Protein AF-A0A8J5W8V8-F1 (afdb_monomer_lite)

Sequence (98 aa):
MVLGSACMLLSQTILLSSYLTPEMNALFNGLCLNYEGKVKLTTEYKGVLSKIQFEAPQVYERFDASSITEADDARFDHFCRRSVLLSFYGMFPCVARS

Secondary structure (DSSP, 8-state):
----SSSGGG-------SS--HHHHHHHHHT---TT-----------GGGG-SS-----------SSTTTHHHHHHHHHHHHHHHHHHHSS--SS---

Radius of gyration: 28.13 Å; chains: 1; bounding box: 56×38×80 Å

pLDDT: mean 70.89, std 15.26, range [33.16, 89.25]

Foldseek 3Di:
DPPDPPVLQVDADDDDDPDDDVVNVVCCVPRGRHPVDDDDDDDDDDDCVVVPPDDDPDDDDDFDDPDPVCVVVSVVVVVVVVVVVCVVVVPDDDDDDD

InterPro domains:
  IPR010678 U3 small nucleolar RNA-associated protein 25 [PTHR12933] (10-81)
  IPR053940 UTP25, NTP hydrolase-like domain [PF22916] (6-39)

Organism: Zizania palustris (NCBI:txid103762)

Structure (mmCIF, N/CA/C/O backbone):
data_AF-A0A8J5W8V8-F1
#
_entry.id   AF-A0A8J5W8V8-F1
#
loop_
_atom_site.group_PDB
_atom_site.id
_atom_site.type_symbol
_atom_site.label_atom_id
_atom_site.label_alt_id
_atom_site.label_comp_id
_atom_site.label_asym_id
_atom_site.label_entity_id
_atom_site.label_seq_id
_atom_site.pdbx_PDB_ins_code
_atom_site.Cartn_x
_atom_site.Cartn_y
_atom_site.Cartn_z
_atom_site.occupancy
_atom_site.B_iso_or_equiv
_atom_site.auth_seq_id
_atom_site.auth_comp_id
_atom_site.auth_asym_id
_atom_site.auth_atom_id
_atom_site.pdbx_PDB_model_num
ATOM 1 N N . MET A 1 1 ? -15.335 -17.070 39.270 1.00 38.62 1 MET A N 1
ATOM 2 C CA . MET A 1 1 ? -15.356 -17.105 37.787 1.00 38.62 1 MET A CA 1
ATOM 3 C C . MET A 1 1 ? -16.601 -16.338 37.370 1.00 38.62 1 MET A C 1
ATOM 5 O O . MET A 1 1 ? -17.666 -16.740 37.785 1.00 38.62 1 MET A O 1
ATOM 9 N N . VAL A 1 2 ? -16.569 -15.171 36.733 1.00 42.03 2 VAL A N 1
ATOM 10 C CA . VAL A 1 2 ? -15.802 -14.794 35.542 1.00 42.03 2 VAL A CA 1
ATOM 11 C C . VAL A 1 2 ? -15.357 -13.332 35.690 1.00 42.03 2 VAL A C 1
ATOM 13 O O . VAL A 1 2 ? -16.133 -12.412 35.475 1.00 42.03 2 VAL A O 1
ATOM 16 N N . LEU A 1 3 ? -14.089 -13.122 36.051 1.00 48.41 3 LEU A N 1
ATOM 17 C CA . LEU A 1 3 ? -13.410 -11.817 35.983 1.00 48.41 3 LEU A CA 1
ATOM 18 C C . LEU A 1 3 ? -12.745 -11.615 34.599 1.00 48.41 3 LEU A C 1
ATOM 20 O O . LEU A 1 3 ? -11.802 -10.845 34.458 1.00 48.41 3 LEU A O 1
ATOM 24 N N . GLY A 1 4 ? -13.173 -12.384 33.589 1.00 49.47 4 GLY A N 1
ATOM 25 C CA . GLY A 1 4 ? -12.441 -12.572 32.331 1.00 49.47 4 GLY A CA 1
ATOM 26 C C . GLY A 1 4 ? -12.728 -11.536 31.243 1.00 49.47 4 GLY A C 1
ATOM 27 O O . GLY A 1 4 ? -11.897 -11.346 30.364 1.00 49.47 4 GLY A O 1
ATOM 28 N N . SER A 1 5 ? -13.869 -10.847 31.294 1.00 53.50 5 SER A N 1
ATOM 29 C CA . SER A 1 5 ? -14.320 -9.990 30.184 1.00 53.50 5 SER A CA 1
ATOM 30 C C . SER A 1 5 ? -13.873 -8.529 30.309 1.00 53.50 5 SER A C 1
ATOM 32 O O . SER A 1 5 ? -13.745 -7.842 29.303 1.00 53.50 5 SER A O 1
ATOM 34 N N . ALA A 1 6 ? -13.620 -8.045 31.530 1.00 51.44 6 ALA A N 1
ATOM 35 C CA . ALA A 1 6 ? -13.285 -6.639 31.783 1.00 51.44 6 ALA A CA 1
ATOM 36 C C . ALA A 1 6 ? -11.802 -6.306 31.527 1.00 51.44 6 ALA A C 1
ATOM 38 O O . ALA A 1 6 ? -11.470 -5.173 31.194 1.00 51.44 6 ALA A O 1
ATOM 39 N N . CYS A 1 7 ? -10.907 -7.291 31.657 1.00 55.16 7 CYS A N 1
ATOM 40 C CA . CYS A 1 7 ? -9.460 -7.078 31.555 1.00 55.16 7 CYS A CA 1
ATOM 41 C C . CYS A 1 7 ? -9.002 -6.725 30.127 1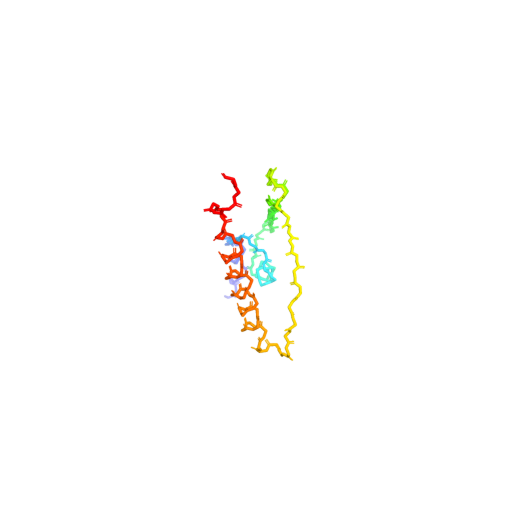.00 55.16 7 CYS A C 1
ATOM 43 O O . CYS A 1 7 ? -8.112 -5.897 29.946 1.00 55.16 7 CYS A O 1
ATOM 45 N N . MET A 1 8 ? -9.639 -7.303 29.101 1.00 56.62 8 MET A N 1
ATOM 46 C CA . MET A 1 8 ? -9.216 -7.125 27.704 1.00 56.62 8 MET A CA 1
ATOM 47 C C . MET A 1 8 ? -9.329 -5.675 27.213 1.00 56.62 8 MET A C 1
ATOM 49 O O . MET A 1 8 ? -8.512 -5.253 26.405 1.00 56.62 8 MET A O 1
ATOM 53 N N . LEU A 1 9 ? -10.287 -4.902 27.734 1.00 60.75 9 LEU A N 1
ATOM 54 C CA . LEU A 1 9 ? -10.538 -3.515 27.317 1.00 60.75 9 LEU A CA 1
ATOM 55 C C . LEU A 1 9 ? -9.554 -2.497 27.918 1.00 60.75 9 LEU A C 1
ATOM 57 O O . LEU A 1 9 ? -9.540 -1.339 27.497 1.00 60.75 9 LEU A O 1
ATOM 61 N N . LEU A 1 10 ? -8.756 -2.912 28.910 1.00 61.88 10 LEU A N 1
ATOM 62 C CA . LEU A 1 10 ? -7.796 -2.055 29.617 1.00 61.88 10 LEU A CA 1
ATOM 63 C C . LEU A 1 10 ? -6.423 -2.002 28.931 1.00 61.88 10 LEU A C 1
ATOM 65 O O . LEU A 1 10 ? -5.616 -1.134 29.253 1.00 61.88 10 LEU A O 1
ATOM 69 N N . SER A 1 11 ? -6.142 -2.916 27.998 1.00 70.94 11 SER A N 1
ATOM 70 C CA . SER A 1 11 ? -4.854 -2.990 27.302 1.00 70.94 11 SER A CA 1
ATOM 71 C C . SER A 1 11 ? -4.937 -2.320 25.933 1.00 70.94 11 SER A C 1
ATOM 73 O O . SER A 1 11 ? -5.576 -2.835 25.018 1.00 70.94 11 SER A O 1
ATOM 75 N N . GLN A 1 12 ? -4.258 -1.186 25.766 1.00 78.62 12 GLN A N 1
ATOM 76 C CA . GLN A 1 12 ? -4.175 -0.513 24.470 1.00 78.62 12 GLN A CA 1
ATOM 77 C C . GLN A 1 12 ? -3.148 -1.199 23.561 1.00 78.62 12 GLN A C 1
ATOM 79 O O . GLN A 1 12 ? -1.991 -1.374 23.936 1.00 78.62 12 GLN A O 1
ATOM 84 N N . THR A 1 13 ? -3.562 -1.560 22.343 1.00 80.06 13 THR A N 1
ATOM 85 C CA . THR A 1 13 ? -2.677 -2.135 21.313 1.00 80.06 13 THR A CA 1
ATOM 86 C C . THR A 1 13 ? -2.407 -1.103 20.220 1.00 80.06 13 THR A C 1
ATOM 88 O O . THR A 1 13 ? -3.347 -0.599 19.606 1.00 80.06 13 THR A O 1
ATOM 91 N N . ILE A 1 14 ? -1.130 -0.805 19.957 1.00 85.44 14 ILE A N 1
ATOM 92 C CA . ILE A 1 14 ? -0.696 0.135 18.913 1.00 85.44 14 ILE A CA 1
ATOM 93 C C . ILE A 1 14 ? -0.074 -0.664 17.764 1.00 85.44 14 ILE A C 1
ATOM 95 O O . ILE A 1 14 ? 0.902 -1.384 17.964 1.00 85.44 14 ILE A O 1
ATOM 99 N N . LEU A 1 15 ? -0.634 -0.533 16.558 1.00 85.81 15 LEU A N 1
ATOM 100 C CA . LEU A 1 15 ? -0.131 -1.168 15.336 1.00 85.81 15 LEU A CA 1
ATOM 101 C C . LEU A 1 15 ? 0.535 -0.111 14.448 1.00 85.81 15 LEU A C 1
ATOM 103 O O . LEU A 1 15 ? -0.118 0.848 14.038 1.00 85.81 15 LEU A O 1
ATOM 107 N N . LEU A 1 16 ? 1.820 -0.297 14.140 1.00 85.88 16 LEU A N 1
ATOM 108 C CA . LEU A 1 16 ? 2.594 0.583 13.263 1.00 85.88 16 LEU A CA 1
ATOM 109 C C . LEU A 1 16 ? 3.049 -0.198 12.031 1.00 85.88 16 LEU A C 1
ATOM 111 O O . LEU A 1 16 ? 3.652 -1.262 12.155 1.00 85.88 16 LEU A O 1
ATOM 115 N N . SER A 1 17 ? 2.762 0.332 10.845 1.00 84.50 17 SER A N 1
ATOM 116 C CA . SER A 1 17 ? 3.183 -0.257 9.575 1.00 84.50 17 SER A CA 1
ATOM 117 C C . SER A 1 17 ? 3.391 0.822 8.521 1.00 84.50 17 SER A C 1
ATOM 119 O O . SER A 1 17 ? 2.706 1.843 8.533 1.00 84.50 17 SER A O 1
ATOM 121 N N . SER A 1 18 ? 4.312 0.576 7.589 1.00 83.75 18 SER A N 1
ATOM 122 C CA . SER A 1 18 ? 4.488 1.391 6.382 1.00 83.75 18 SER A CA 1
ATOM 123 C C . SER A 1 18 ? 3.380 1.160 5.352 1.00 83.75 18 SER A C 1
ATOM 125 O O . SER A 1 18 ? 3.063 2.067 4.586 1.00 83.75 18 SER A O 1
ATOM 127 N N . TYR A 1 19 ? 2.773 -0.032 5.350 1.00 82.56 19 TYR A N 1
ATOM 128 C CA . TYR A 1 19 ? 1.714 -0.417 4.420 1.00 82.56 19 TYR A CA 1
ATOM 129 C C . TYR A 1 19 ? 0.595 -1.163 5.127 1.00 82.56 19 TYR A C 1
ATOM 131 O O . TYR A 1 19 ? 0.808 -1.929 6.068 1.00 82.56 19 TYR A O 1
ATOM 139 N N . LEU A 1 20 ? -0.621 -0.972 4.640 1.00 84.00 20 LEU A N 1
ATOM 140 C CA . LEU A 1 20 ? -1.786 -1.607 5.217 1.00 84.00 20 LEU A CA 1
ATOM 141 C C . LEU A 1 20 ? -2.072 -2.951 4.533 1.00 84.00 20 LEU A C 1
ATOM 143 O O . LEU A 1 20 ? -2.514 -2.973 3.387 1.00 84.00 20 LEU A O 1
ATOM 147 N N . THR A 1 21 ? -1.866 -4.062 5.240 1.00 88.56 21 THR A N 1
ATOM 148 C CA . THR A 1 21 ? -2.232 -5.400 4.747 1.00 88.56 21 THR A CA 1
ATOM 149 C C . THR A 1 21 ? -3.641 -5.804 5.210 1.00 88.56 21 THR A C 1
ATOM 151 O O . THR A 1 21 ? -4.130 -5.313 6.236 1.00 88.56 21 THR A O 1
ATOM 154 N N . PRO A 1 22 ? -4.337 -6.702 4.484 1.00 88.25 22 PRO A N 1
ATOM 155 C CA . PRO A 1 22 ? -5.644 -7.212 4.913 1.00 88.25 22 PRO A CA 1
ATOM 156 C C . PRO A 1 22 ? -5.576 -7.943 6.263 1.00 88.25 22 PRO A C 1
ATOM 158 O O . PRO A 1 22 ? -6.504 -7.853 7.063 1.00 88.25 22 PRO A O 1
ATOM 161 N N . GLU A 1 23 ? -4.454 -8.596 6.555 1.00 88.75 23 GLU A N 1
ATOM 162 C CA . GLU A 1 23 ? -4.182 -9.264 7.832 1.00 88.75 23 GLU A CA 1
ATOM 163 C C . GLU A 1 23 ? -4.158 -8.268 8.998 1.00 88.75 23 GLU A C 1
AT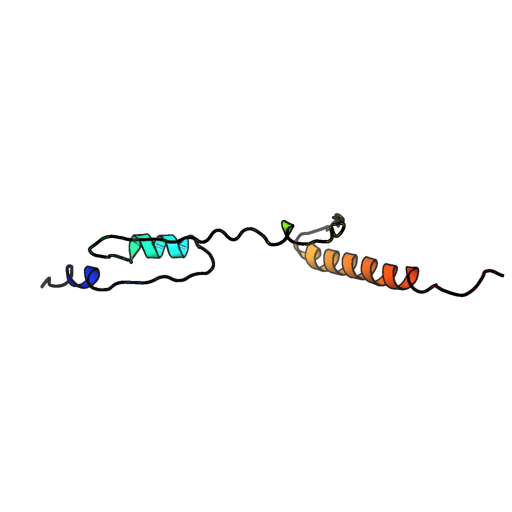OM 165 O O . GLU A 1 23 ? -4.791 -8.497 10.028 1.00 88.75 23 GLU A O 1
ATOM 170 N N . MET A 1 24 ? -3.503 -7.114 8.818 1.00 88.00 24 MET A N 1
ATOM 171 C CA . MET A 1 24 ? -3.492 -6.041 9.817 1.00 88.00 24 MET A CA 1
ATOM 172 C C . MET A 1 24 ? -4.894 -5.492 10.081 1.00 88.00 24 MET A C 1
ATOM 174 O O . MET A 1 24 ? -5.242 -5.221 11.229 1.00 88.00 24 MET A O 1
ATOM 178 N N . ASN A 1 25 ? -5.728 -5.372 9.043 1.00 88.56 25 ASN A N 1
ATOM 179 C CA . ASN A 1 25 ? -7.130 -4.989 9.220 1.00 88.56 25 ASN A CA 1
ATOM 180 C C . ASN A 1 25 ? -7.920 -6.044 10.003 1.00 88.56 25 ASN A C 1
ATOM 182 O O . ASN A 1 25 ? -8.721 -5.685 10.865 1.00 88.56 25 ASN A O 1
ATOM 186 N N . ALA A 1 26 ? -7.702 -7.331 9.724 1.00 89.25 26 ALA A N 1
ATOM 187 C CA . ALA A 1 26 ? -8.360 -8.414 10.447 1.00 89.25 26 ALA A CA 1
ATOM 188 C C . ALA A 1 26 ? -7.967 -8.414 11.934 1.00 89.25 26 ALA A C 1
ATOM 190 O O . ALA A 1 26 ? -8.843 -8.482 12.796 1.00 89.25 26 ALA A O 1
ATOM 191 N N . LEU A 1 27 ? -6.676 -8.240 12.242 1.00 87.56 27 LEU A N 1
ATOM 192 C CA . LEU A 1 27 ? -6.165 -8.125 13.613 1.00 87.56 27 LEU A CA 1
ATOM 193 C C . LEU A 1 27 ? -6.740 -6.907 14.343 1.00 87.56 27 LEU A C 1
ATOM 195 O O . LEU A 1 27 ? -7.232 -7.030 15.466 1.00 87.56 27 LEU A O 1
ATOM 199 N N . PHE A 1 28 ? -6.741 -5.744 13.692 1.00 86.44 28 PHE A N 1
ATOM 200 C CA . PHE A 1 28 ? -7.296 -4.514 14.254 1.00 86.44 28 PHE A CA 1
ATOM 201 C C . PHE A 1 28 ? -8.794 -4.643 14.558 1.00 86.44 28 PHE A C 1
ATOM 203 O O . PHE A 1 28 ? -9.277 -4.182 15.595 1.00 86.44 28 PHE A O 1
ATOM 210 N N . ASN A 1 29 ? -9.543 -5.314 13.684 1.00 85.50 29 ASN A N 1
ATOM 211 C CA . ASN A 1 29 ? -10.975 -5.510 13.869 1.00 85.50 29 ASN A CA 1
ATOM 212 C C . ASN A 1 29 ? -11.292 -6.586 14.916 1.00 85.50 29 ASN A C 1
ATOM 214 O O . ASN A 1 29 ? -12.199 -6.369 15.718 1.00 85.50 29 ASN A O 1
ATOM 218 N N . GLY A 1 30 ? -10.536 -7.686 14.950 1.00 83.94 30 GLY A N 1
ATOM 219 C CA . GLY A 1 30 ? -1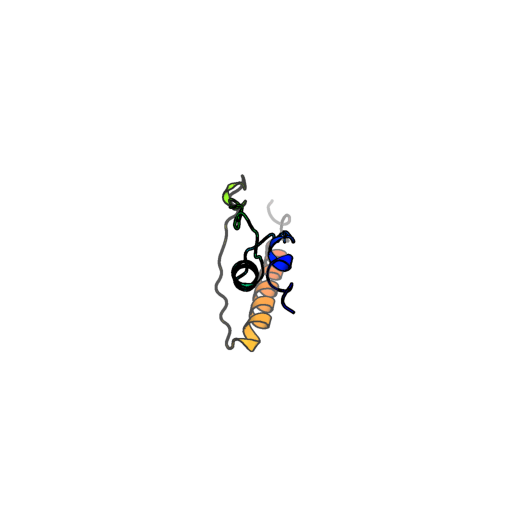0.817 -8.840 15.806 1.00 83.94 30 GLY A CA 1
ATOM 220 C C . GLY A 1 30 ? -10.236 -8.767 17.218 1.00 83.94 30 GLY A C 1
ATOM 221 O O . GLY A 1 30 ? -10.901 -9.186 18.159 1.00 83.94 30 GLY A O 1
ATOM 222 N N . LEU A 1 31 ? -9.016 -8.242 17.381 1.00 80.75 31 LEU A N 1
ATOM 223 C CA . LEU A 1 31 ? -8.265 -8.346 18.641 1.00 80.75 31 LEU A CA 1
ATOM 224 C C . LEU A 1 31 ? -8.050 -7.009 19.351 1.00 80.75 31 LEU A C 1
ATOM 226 O O . LEU A 1 31 ? -7.959 -6.981 20.575 1.00 80.75 31 LEU A O 1
ATOM 230 N N . CYS A 1 32 ? -7.979 -5.891 18.623 1.00 79.31 32 CYS A N 1
ATOM 231 C CA . CYS A 1 32 ? -7.802 -4.585 19.257 1.00 79.31 32 CYS A CA 1
ATOM 232 C C . CYS A 1 32 ? -9.131 -4.112 19.855 1.00 79.31 32 CYS A C 1
ATOM 234 O O . CYS A 1 32 ? -9.950 -3.524 19.154 1.00 79.31 32 CYS A O 1
ATOM 236 N N . LEU A 1 33 ? -9.361 -4.384 21.137 1.00 76.88 33 LEU A N 1
ATOM 237 C CA . LEU A 1 33 ? -10.561 -3.991 21.873 1.00 76.88 33 LEU A CA 1
ATOM 238 C C . LEU A 1 33 ? -10.188 -2.878 22.861 1.00 76.88 33 LEU A C 1
ATOM 240 O O . LEU A 1 33 ? -9.687 -3.149 23.942 1.00 76.88 33 LEU A O 1
ATOM 244 N N . ASN A 1 34 ? -10.413 -1.622 22.478 1.00 75.31 34 ASN A N 1
ATOM 245 C CA . ASN A 1 34 ? -10.197 -0.456 23.340 1.00 75.31 34 ASN A CA 1
ATOM 246 C C . ASN A 1 34 ? -11.533 0.031 23.916 1.00 75.31 34 ASN A C 1
ATOM 248 O O . ASN A 1 34 ? -12.539 0.030 23.206 1.00 75.31 34 ASN A O 1
ATOM 252 N N . TYR A 1 35 ? -11.524 0.518 25.159 1.00 77.06 35 TYR A N 1
ATOM 253 C CA . TYR A 1 35 ? -12.716 1.052 25.832 1.00 77.06 35 TYR A CA 1
ATOM 254 C C . TYR A 1 35 ? -13.357 2.253 25.106 1.00 77.06 35 TYR A C 1
ATOM 256 O O . TYR A 1 35 ? -14.566 2.265 24.903 1.00 77.06 35 TYR A O 1
ATOM 264 N N . GLU A 1 36 ? -12.558 3.226 24.652 1.00 78.62 36 GLU A N 1
ATOM 265 C CA . GLU A 1 36 ? -13.054 4.422 23.938 1.00 78.62 36 GLU A CA 1
ATOM 266 C C . GLU A 1 36 ? -13.090 4.273 22.404 1.00 78.62 36 GLU A C 1
ATOM 268 O O . GLU A 1 36 ? -13.290 5.241 21.672 1.00 78.62 36 GLU A O 1
ATOM 273 N N . GLY A 1 37 ? -12.916 3.053 21.886 1.00 78.44 37 GLY A N 1
ATOM 274 C CA . GLY A 1 37 ? -12.949 2.781 20.448 1.00 78.44 37 GLY A CA 1
ATOM 275 C C . GLY A 1 37 ? -11.578 2.777 19.766 1.00 78.44 37 GLY A C 1
ATOM 276 O O . GLY A 1 37 ? -10.524 2.735 20.404 1.00 78.44 37 GLY A O 1
ATOM 277 N N . LYS A 1 38 ? -11.588 2.718 18.428 1.00 86.19 38 LYS A N 1
ATOM 278 C CA . LYS A 1 38 ? -10.394 2.447 17.613 1.00 86.19 38 LYS A CA 1
ATOM 279 C C . LYS A 1 38 ? -10.130 3.587 16.632 1.00 86.19 38 LYS A C 1
ATOM 281 O O . LYS A 1 38 ? -11.039 4.021 15.932 1.00 86.19 38 LYS A O 1
ATOM 286 N N . VAL A 1 39 ? -8.876 4.025 16.541 1.00 85.88 39 VAL A N 1
ATOM 287 C CA . VAL A 1 39 ? -8.426 5.075 15.614 1.00 85.88 39 VAL A CA 1
ATOM 288 C C . VAL A 1 39 ? -7.393 4.493 14.660 1.00 85.88 39 VAL A C 1
ATOM 290 O O . VAL A 1 39 ? -6.555 3.686 15.059 1.00 85.88 39 VAL A O 1
ATOM 293 N N . LYS A 1 40 ? -7.455 4.902 13.391 1.00 87.19 40 LYS A N 1
ATOM 294 C CA . LYS A 1 40 ? -6.544 4.456 12.340 1.00 87.19 40 LYS A CA 1
ATOM 295 C C . LYS A 1 40 ? -6.078 5.646 11.511 1.00 87.19 40 LYS A C 1
ATOM 297 O O . LYS A 1 40 ? -6.901 6.376 10.968 1.00 87.19 40 LYS A O 1
ATOM 302 N N . LEU A 1 41 ? -4.763 5.805 11.389 1.00 85.19 41 LEU A N 1
ATOM 303 C CA . LEU A 1 41 ? -4.132 6.830 10.562 1.00 85.19 41 LEU A CA 1
ATOM 304 C C . LEU A 1 41 ? -3.488 6.162 9.344 1.00 85.19 41 LEU A C 1
ATOM 306 O O . LEU A 1 41 ? -2.780 5.171 9.491 1.00 85.19 41 LEU A O 1
ATOM 310 N N . THR A 1 42 ? -3.749 6.685 8.146 1.00 83.31 42 THR A N 1
ATOM 311 C CA . THR A 1 42 ? -3.124 6.211 6.903 1.00 83.31 42 THR A CA 1
ATOM 312 C C . THR A 1 42 ? -2.445 7.392 6.227 1.00 83.31 42 THR A C 1
ATOM 314 O O . THR A 1 42 ? -3.087 8.412 5.985 1.00 83.31 42 THR A O 1
ATOM 317 N N . THR A 1 43 ? -1.147 7.277 5.962 1.00 80.62 43 THR A N 1
ATOM 318 C CA . THR A 1 43 ? -0.372 8.297 5.255 1.00 80.62 43 THR A CA 1
ATOM 319 C C . THR A 1 43 ? -0.408 8.034 3.754 1.00 80.62 43 THR A C 1
ATOM 321 O O . THR A 1 43 ? 0.032 6.990 3.277 1.00 80.62 43 THR A O 1
ATOM 324 N N . GLU A 1 44 ? -0.917 8.995 2.987 1.00 78.69 44 GLU A N 1
ATOM 325 C CA . GLU A 1 44 ? -0.839 8.961 1.527 1.00 78.69 44 GLU A CA 1
ATOM 326 C C . GLU A 1 44 ? 0.508 9.531 1.070 1.00 78.69 44 GLU A C 1
ATOM 328 O O . GLU A 1 44 ? 0.777 10.731 1.179 1.00 78.69 44 GLU A O 1
ATOM 333 N N . TYR A 1 45 ? 1.381 8.673 0.545 1.00 76.25 45 TYR A N 1
ATOM 334 C CA . TYR A 1 45 ? 2.646 9.109 -0.037 1.00 76.25 45 TYR A CA 1
ATOM 335 C C . TYR A 1 45 ? 2.428 9.527 -1.493 1.00 76.25 45 TYR A C 1
ATOM 337 O O . TYR A 1 45 ? 2.218 8.689 -2.369 1.00 76.25 45 TYR A O 1
ATOM 345 N N . LYS A 1 46 ? 2.515 10.832 -1.781 1.00 75.31 46 LYS A N 1
ATOM 346 C CA . LYS A 1 46 ? 2.595 11.316 -3.168 1.00 75.31 46 LYS A CA 1
ATOM 347 C C . LYS A 1 46 ? 3.877 10.770 -3.801 1.00 75.31 46 LYS A C 1
ATOM 349 O O . LYS A 1 46 ? 4.969 11.064 -3.312 1.00 75.31 46 LYS A O 1
ATOM 354 N N . GLY A 1 47 ? 3.736 9.978 -4.866 1.00 71.75 47 GLY A N 1
ATOM 355 C CA . GLY A 1 47 ? 4.860 9.376 -5.583 1.00 71.75 47 GLY A CA 1
ATOM 356 C C . GLY A 1 47 ? 5.921 10.410 -5.975 1.00 71.75 47 GLY A C 1
ATOM 357 O O . GLY A 1 47 ? 5.611 11.556 -6.291 1.00 71.75 47 GLY A O 1
ATOM 358 N N . VAL A 1 48 ? 7.193 10.009 -5.932 1.00 75.62 48 VAL A N 1
ATOM 359 C CA . VAL A 1 48 ? 8.337 10.907 -6.186 1.00 75.62 48 VAL A CA 1
ATOM 360 C C . VAL A 1 48 ? 8.601 11.092 -7.687 1.00 75.62 48 VAL A C 1
ATOM 362 O O . VAL A 1 48 ? 9.312 12.011 -8.075 1.00 75.62 48 VAL A O 1
ATOM 365 N N . LEU A 1 49 ? 7.980 10.271 -8.539 1.00 65.75 49 LEU A N 1
ATOM 366 C CA . LEU A 1 49 ? 8.169 10.270 -9.995 1.00 65.75 49 LEU A CA 1
ATOM 367 C C . LEU A 1 49 ? 7.919 11.641 -10.645 1.00 65.75 49 LEU A C 1
ATOM 369 O O . LEU A 1 49 ? 8.666 12.033 -11.530 1.00 65.75 49 LEU A O 1
ATOM 373 N N . SER A 1 50 ? 6.934 12.408 -10.169 1.00 65.62 50 SER A N 1
ATOM 374 C CA . SER A 1 50 ? 6.632 13.749 -10.696 1.00 65.62 50 SER A CA 1
ATOM 375 C C . SER A 1 50 ? 7.572 14.853 -10.199 1.00 65.62 50 SER A C 1
ATOM 377 O O . SER A 1 50 ? 7.468 15.990 -10.647 1.00 65.62 50 SER A O 1
ATOM 379 N N . LYS A 1 51 ? 8.478 14.551 -9.259 1.00 68.12 51 LYS A N 1
ATOM 380 C CA . LYS A 1 51 ? 9.453 15.510 -8.711 1.00 68.12 51 LYS A CA 1
ATOM 381 C C . LYS A 1 51 ? 10.802 15.464 -9.431 1.00 68.12 51 LYS A C 1
ATOM 383 O O . LYS A 1 51 ? 11.715 16.195 -9.053 1.00 68.12 51 LYS A O 1
ATOM 388 N N . ILE A 1 52 ? 10.951 14.590 -10.424 1.00 72.81 52 ILE A N 1
ATOM 389 C CA . ILE A 1 52 ? 12.191 14.450 -11.183 1.00 72.81 52 ILE A CA 1
ATOM 390 C C . ILE A 1 52 ? 12.245 15.612 -12.186 1.00 72.81 52 ILE A C 1
ATOM 392 O O . ILE A 1 52 ? 11.402 15.711 -13.068 1.00 72.81 52 ILE A O 1
ATOM 396 N N . GLN A 1 53 ? 13.218 16.516 -12.027 1.00 66.50 53 GLN A N 1
ATOM 397 C CA . GLN A 1 53 ? 13.390 17.707 -12.881 1.00 66.50 53 GLN A CA 1
ATOM 398 C C . GLN A 1 53 ? 13.759 17.379 -14.337 1.00 66.50 53 GLN A C 1
ATOM 400 O O . GLN A 1 53 ? 13.628 18.235 -15.205 1.00 66.50 53 GLN A O 1
ATOM 405 N N . PHE A 1 54 ? 14.228 16.159 -14.598 1.00 70.44 54 PHE A N 1
ATOM 406 C CA . PHE A 1 54 ? 14.534 15.656 -15.931 1.00 70.44 54 PHE A CA 1
ATOM 407 C C . PHE A 1 54 ? 13.536 14.562 -16.302 1.00 70.44 54 PHE A C 1
ATOM 409 O O . PHE A 1 54 ? 13.492 13.512 -15.659 1.00 70.44 54 PHE A O 1
ATOM 416 N N . GLU A 1 55 ? 12.763 14.787 -17.361 1.00 65.06 55 GLU A N 1
ATOM 417 C CA . GLU A 1 55 ? 11.962 13.740 -17.989 1.00 65.06 55 GLU A CA 1
ATOM 418 C C . GLU A 1 55 ? 12.915 12.730 -18.642 1.00 65.06 55 GLU A C 1
ATOM 420 O O . GLU A 1 55 ? 13.405 12.924 -19.754 1.00 65.06 55 GLU A O 1
ATOM 425 N N . ALA A 1 56 ? 13.245 11.658 -17.921 1.00 70.81 56 ALA A N 1
ATOM 426 C CA . ALA A 1 56 ? 13.964 10.540 -18.510 1.00 70.81 56 ALA A CA 1
ATOM 427 C C . ALA A 1 56 ? 13.017 9.824 -19.492 1.00 70.81 56 ALA A C 1
ATOM 429 O O . ALA A 1 56 ? 11.926 9.418 -19.076 1.00 70.81 56 ALA A O 1
ATOM 430 N N . PRO A 1 57 ? 13.391 9.645 -20.775 1.00 73.94 57 PRO A N 1
ATOM 431 C CA . PRO A 1 57 ? 12.545 8.941 -21.728 1.00 73.94 57 PRO A CA 1
ATOM 432 C C . PRO A 1 57 ? 12.388 7.485 -21.284 1.00 73.94 57 PRO A C 1
ATOM 434 O O . PRO A 1 57 ? 13.325 6.687 -21.346 1.00 73.94 57 PRO A O 1
ATOM 437 N N . GLN A 1 58 ? 11.193 7.136 -20.812 1.00 72.19 58 GLN A N 1
ATOM 438 C CA . GLN A 1 58 ? 10.877 5.781 -20.386 1.00 72.19 58 GLN A CA 1
ATOM 439 C C . GLN A 1 58 ? 10.479 4.950 -21.610 1.00 72.19 58 GLN A C 1
ATOM 441 O O . GLN A 1 58 ? 9.328 4.956 -22.044 1.00 72.19 58 GLN A O 1
ATOM 446 N N . VAL A 1 59 ? 11.451 4.255 -22.199 1.00 77.94 59 VAL A N 1
ATOM 447 C CA . VAL A 1 59 ? 11.212 3.363 -23.341 1.00 77.94 59 VAL A CA 1
ATOM 448 C C . VAL A 1 59 ? 10.793 1.991 -22.821 1.00 77.94 59 VAL A C 1
ATOM 450 O O . VAL A 1 59 ? 11.578 1.298 -22.177 1.00 77.94 59 VAL A O 1
ATOM 453 N N . TYR A 1 60 ? 9.551 1.600 -23.107 1.00 74.12 60 TYR A N 1
ATOM 454 C CA . TYR A 1 60 ? 9.051 0.255 -22.834 1.00 74.12 60 TYR A CA 1
ATOM 455 C C . TYR A 1 60 ? 9.219 -0.616 -24.076 1.00 74.12 60 TYR A C 1
ATOM 457 O O . TYR A 1 60 ? 8.556 -0.401 -25.090 1.00 74.12 60 TYR A O 1
ATOM 465 N N . GLU A 1 61 ? 10.094 -1.610 -23.986 1.00 76.81 61 GLU A N 1
ATOM 466 C CA . GLU A 1 61 ? 10.285 -2.622 -25.022 1.00 76.81 61 GLU A CA 1
ATOM 467 C C . GLU A 1 61 ? 9.624 -3.923 -24.557 1.00 76.81 61 GLU A C 1
ATOM 469 O O . GLU A 1 61 ? 9.847 -4.374 -23.431 1.00 76.81 61 GLU A O 1
ATOM 474 N N . ARG A 1 62 ? 8.757 -4.498 -25.395 1.00 78.44 62 ARG A N 1
ATOM 475 C CA . ARG A 1 62 ? 8.151 -5.802 -25.111 1.00 78.44 62 ARG A CA 1
ATOM 476 C C . ARG A 1 62 ? 9.156 -6.890 -25.469 1.00 78.44 62 ARG A C 1
ATOM 478 O O . ARG A 1 62 ? 9.753 -6.829 -26.538 1.00 78.44 62 ARG A O 1
ATOM 485 N N . PHE A 1 63 ? 9.320 -7.863 -24.581 1.00 76.56 63 PHE A N 1
ATOM 486 C CA . PHE A 1 63 ? 10.075 -9.078 -24.858 1.00 76.56 63 PHE A CA 1
ATOM 487 C C . PHE A 1 63 ? 9.092 -10.241 -24.973 1.00 76.56 63 PHE A C 1
ATOM 489 O O . PHE A 1 63 ? 8.153 -10.343 -24.180 1.00 76.56 63 PHE A O 1
ATOM 496 N N . ASP A 1 64 ? 9.302 -11.092 -25.970 1.00 75.56 64 ASP A N 1
ATOM 497 C CA . ASP A 1 64 ? 8.501 -12.293 -26.158 1.00 75.56 64 ASP A CA 1
ATOM 498 C C . ASP A 1 64 ? 9.158 -13.447 -25.397 1.00 75.56 64 ASP A C 1
ATOM 500 O O . ASP A 1 64 ? 10.338 -13.744 -25.592 1.00 75.56 64 ASP A O 1
ATOM 504 N N . ALA A 1 65 ? 8.390 -14.084 -24.514 1.00 77.31 65 ALA A N 1
ATOM 505 C CA . ALA A 1 65 ? 8.792 -15.287 -23.798 1.00 77.31 65 ALA A CA 1
ATOM 506 C C . ALA A 1 65 ? 7.867 -16.441 -24.194 1.00 77.31 65 ALA A C 1
ATOM 508 O O . ALA A 1 65 ? 6.643 -16.297 -24.199 1.00 77.31 65 ALA A O 1
ATOM 509 N N . SER A 1 66 ? 8.454 -17.591 -24.519 1.00 78.12 66 SER A N 1
ATOM 510 C CA . SER A 1 66 ? 7.744 -18.819 -24.896 1.00 78.12 66 SER A CA 1
ATOM 511 C C . SER A 1 66 ? 6.956 -19.434 -23.739 1.00 78.12 66 SER A C 1
ATOM 513 O O . SER A 1 66 ? 5.925 -20.066 -23.964 1.00 78.12 66 SER A O 1
ATOM 515 N N . SER A 1 67 ? 7.415 -19.245 -22.500 1.00 79.06 67 SER A N 1
ATOM 516 C CA . SER A 1 67 ? 6.780 -19.780 -21.297 1.00 79.06 67 SER A CA 1
ATOM 517 C C . SER A 1 67 ? 7.033 -18.890 -20.075 1.00 79.06 67 SER A C 1
ATOM 519 O O . SER A 1 67 ? 7.988 -18.118 -20.037 1.00 79.06 67 SER A O 1
ATOM 521 N N . ILE A 1 68 ? 6.176 -19.001 -19.053 1.00 75.56 68 ILE A N 1
ATOM 522 C CA . ILE A 1 68 ? 6.289 -18.223 -17.802 1.00 75.56 68 ILE A CA 1
ATOM 523 C C . ILE A 1 68 ? 7.566 -18.593 -17.032 1.00 75.56 68 ILE A C 1
ATOM 525 O O . ILE A 1 68 ? 8.162 -17.738 -16.389 1.00 75.56 68 ILE A O 1
ATOM 529 N N . THR A 1 69 ? 8.003 -19.850 -17.122 1.00 81.44 69 THR A N 1
ATOM 530 C CA . THR A 1 69 ? 9.229 -20.342 -16.478 1.00 81.44 69 THR A CA 1
ATOM 531 C C . THR A 1 69 ? 10.500 -19.835 -17.152 1.00 81.44 69 THR A C 1
ATOM 533 O O . THR A 1 69 ? 11.495 -19.630 -16.474 1.00 81.44 69 THR A O 1
ATOM 536 N N . GLU A 1 70 ? 10.468 -19.607 -18.468 1.00 80.19 70 GLU A N 1
ATOM 537 C CA . GLU A 1 70 ? 11.608 -19.082 -19.241 1.00 80.19 70 GLU A CA 1
ATOM 538 C C . GLU A 1 70 ? 11.601 -17.548 -19.328 1.00 80.19 70 GLU A C 1
ATOM 540 O O . GLU A 1 70 ? 12.520 -16.951 -19.884 1.00 80.19 70 GLU A O 1
ATOM 545 N N . ALA A 1 71 ? 10.562 -16.889 -18.804 1.00 79.69 71 ALA A N 1
ATOM 546 C CA . ALA A 1 71 ? 10.396 -15.444 -18.914 1.00 79.69 71 ALA A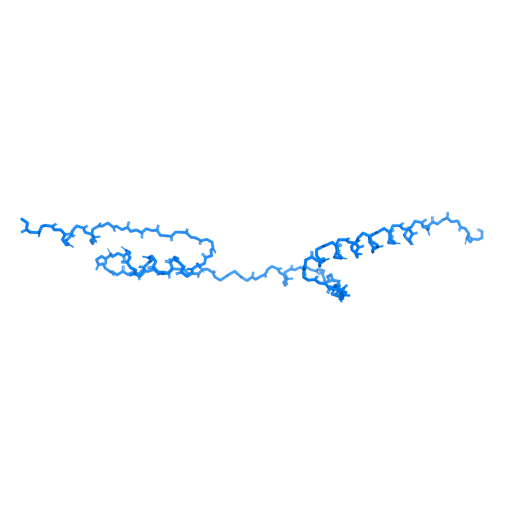 CA 1
ATOM 547 C C . ALA A 1 71 ? 11.511 -14.665 -18.202 1.00 79.69 71 ALA A C 1
ATOM 549 O O . ALA A 1 71 ? 11.928 -13.618 -18.698 1.00 79.69 71 ALA A O 1
ATOM 550 N N . ASP A 1 72 ? 12.006 -15.176 -17.073 1.00 82.56 72 ASP A N 1
ATOM 551 C CA . ASP A 1 72 ? 13.088 -14.541 -16.317 1.00 82.56 72 ASP A CA 1
ATOM 552 C C . ASP A 1 72 ? 14.420 -14.610 -17.077 1.00 82.56 72 ASP A C 1
ATOM 554 O O . ASP A 1 72 ? 15.097 -13.588 -17.228 1.00 82.56 72 ASP A O 1
ATOM 558 N N . ASP A 1 73 ? 14.743 -15.777 -17.640 1.00 82.94 73 ASP A N 1
ATOM 559 C CA . ASP A 1 73 ? 15.946 -15.975 -18.451 1.00 82.94 73 ASP A CA 1
ATOM 560 C C . ASP A 1 73 ? 15.875 -15.162 -19.747 1.00 82.94 73 ASP A C 1
ATOM 562 O O . ASP A 1 73 ? 16.804 -14.420 -20.056 1.00 82.94 73 ASP A O 1
ATOM 566 N N . ALA A 1 74 ? 14.745 -15.205 -20.465 1.00 81.62 74 ALA A N 1
ATOM 567 C CA . ALA A 1 74 ? 14.530 -14.431 -21.690 1.00 81.62 74 ALA A CA 1
ATOM 568 C C . ALA A 1 74 ? 14.656 -12.917 -21.450 1.00 81.62 74 ALA A C 1
ATOM 570 O O . ALA A 1 74 ? 15.206 -12.186 -22.281 1.00 81.62 74 ALA A O 1
ATOM 571 N N . ARG A 1 75 ? 14.184 -12.438 -20.293 1.00 81.62 75 ARG A N 1
ATOM 572 C CA . ARG A 1 75 ? 14.318 -11.039 -19.879 1.00 81.62 75 ARG A CA 1
ATOM 573 C C . ARG A 1 75 ? 15.768 -10.669 -19.585 1.00 81.62 75 ARG A C 1
ATOM 575 O O . ARG A 1 75 ? 16.207 -9.589 -19.987 1.00 81.62 75 ARG A O 1
ATOM 582 N N . PHE A 1 76 ? 16.503 -11.533 -18.889 1.00 82.06 76 PHE A N 1
ATOM 583 C CA . PHE A 1 76 ? 17.923 -11.317 -18.613 1.00 82.06 76 PHE A CA 1
ATOM 584 C C . PHE A 1 76 ? 18.741 -11.288 -19.910 1.00 82.06 76 PHE A C 1
ATOM 586 O O . PHE A 1 76 ? 19.528 -10.371 -20.139 1.00 82.06 76 PHE A O 1
ATOM 593 N N . ASP A 1 77 ? 18.464 -12.219 -20.815 1.00 81.75 77 ASP A N 1
ATOM 594 C CA . ASP A 1 77 ? 19.065 -12.311 -22.141 1.00 81.75 77 ASP A CA 1
ATOM 595 C C . ASP A 1 77 ? 18.805 -11.062 -22.999 1.00 81.75 77 ASP A C 1
ATOM 597 O O . ASP A 1 77 ? 19.717 -10.537 -23.647 1.00 81.75 77 ASP A O 1
ATOM 601 N N . HIS A 1 78 ? 17.565 -10.559 -23.002 1.00 79.62 78 HIS A N 1
ATOM 602 C CA . HIS A 1 78 ? 17.200 -9.308 -23.677 1.00 79.62 78 HIS A CA 1
ATOM 603 C C . HIS A 1 78 ? 17.991 -8.125 -23.106 1.00 79.62 78 HIS A C 1
ATOM 605 O O . HIS A 1 78 ? 18.584 -7.350 -23.864 1.00 79.62 78 HIS A O 1
ATOM 611 N N . PHE A 1 79 ? 18.105 -8.048 -21.777 1.00 76.19 79 PHE A N 1
ATOM 612 C CA . PHE A 1 79 ? 18.887 -7.018 -21.101 1.00 76.19 79 PHE A CA 1
ATOM 613 C C . PHE A 1 79 ? 20.380 -7.087 -21.455 1.00 76.19 79 PHE A C 1
ATOM 615 O O . PHE A 1 79 ? 20.984 -6.061 -21.782 1.00 76.19 79 PHE A O 1
ATOM 622 N N . CYS A 1 80 ? 20.984 -8.278 -21.447 1.00 79.00 80 CYS A N 1
ATOM 623 C CA . CYS A 1 80 ? 22.387 -8.482 -21.816 1.00 79.00 80 CYS A CA 1
ATOM 624 C C . CYS A 1 80 ? 22.651 -8.133 -23.284 1.00 79.00 80 CYS A C 1
ATOM 626 O O . CYS A 1 80 ? 23.601 -7.408 -23.579 1.00 79.00 80 CYS A O 1
ATOM 628 N N . ARG A 1 81 ? 21.785 -8.562 -24.213 1.00 75.25 81 ARG A N 1
ATOM 629 C CA . ARG A 1 81 ? 21.912 -8.202 -25.635 1.00 75.25 81 ARG A CA 1
ATOM 630 C C . ARG A 1 81 ? 21.834 -6.689 -25.837 1.00 75.25 81 ARG A C 1
ATOM 632 O O . ARG A 1 81 ? 22.657 -6.135 -26.559 1.00 75.25 81 ARG A O 1
ATOM 639 N N . ARG A 1 82 ? 20.892 -6.003 -25.181 1.00 69.00 82 ARG A N 1
ATOM 640 C CA . ARG A 1 82 ? 20.698 -4.548 -25.316 1.00 69.00 82 ARG A CA 1
ATOM 641 C C . ARG A 1 82 ? 21.842 -3.742 -24.693 1.00 69.00 82 ARG A C 1
ATOM 643 O O . ARG A 1 82 ? 22.337 -2.809 -25.321 1.00 69.00 82 ARG A O 1
ATOM 650 N N . SER A 1 83 ? 22.265 -4.103 -23.481 1.00 58.78 83 SER A N 1
ATOM 651 C CA . SER A 1 83 ? 23.321 -3.397 -22.739 1.00 58.78 83 SER A CA 1
ATOM 652 C C . SER A 1 83 ? 24.692 -3.535 -23.403 1.00 58.78 83 SER A C 1
ATOM 654 O O . SER A 1 83 ? 25.397 -2.538 -23.549 1.00 58.78 83 SER A O 1
ATOM 656 N N . VAL A 1 84 ? 25.040 -4.725 -23.902 1.00 54.03 84 VAL A N 1
ATOM 657 C CA . VAL A 1 84 ? 26.317 -4.961 -24.593 1.00 54.03 84 VAL A CA 1
ATOM 658 C C . VAL A 1 84 ? 26.358 -4.262 -25.960 1.00 54.03 84 VAL A C 1
ATOM 660 O O . VAL A 1 84 ? 27.389 -3.702 -26.327 1.00 54.03 84 VAL A O 1
ATOM 663 N N . LEU A 1 85 ? 25.244 -4.198 -26.700 1.00 48.69 85 LEU A N 1
ATOM 664 C CA . LEU A 1 85 ? 25.208 -3.537 -28.016 1.00 48.69 85 LEU A CA 1
ATOM 665 C C . LEU A 1 85 ? 25.363 -2.006 -27.924 1.00 48.69 85 LEU A C 1
ATOM 667 O O . LEU A 1 85 ? 25.969 -1.395 -28.804 1.00 48.69 85 LEU A O 1
ATOM 671 N N . LEU A 1 86 ? 24.880 -1.390 -26.838 1.00 48.50 86 LEU A N 1
ATOM 672 C CA . LEU A 1 86 ? 25.098 0.032 -26.541 1.00 48.50 86 LEU A CA 1
ATOM 673 C C . LEU A 1 86 ? 26.566 0.345 -26.199 1.00 48.50 86 LEU A C 1
ATOM 675 O O . LEU A 1 86 ? 27.053 1.409 -26.577 1.00 48.50 86 LEU A O 1
ATOM 679 N N . SER A 1 87 ? 27.300 -0.582 -25.573 1.00 47.97 87 SER A N 1
ATOM 680 C CA . SER A 1 87 ? 28.748 -0.427 -25.360 1.00 47.97 87 SER A CA 1
ATOM 681 C C . SER A 1 87 ? 29.555 -0.517 -26.661 1.00 47.97 87 SER A C 1
ATOM 683 O O . SER A 1 87 ? 30.558 0.180 -26.792 1.00 47.97 87 SER A O 1
ATOM 685 N N . PHE A 1 88 ? 29.112 -1.307 -27.647 1.00 46.47 88 PHE A N 1
ATOM 686 C CA . PHE A 1 88 ? 29.787 -1.404 -28.950 1.00 46.47 88 PHE A CA 1
ATOM 687 C C . PHE A 1 88 ? 29.467 -0.236 -29.898 1.00 46.47 88 PHE A C 1
ATOM 689 O O . PHE A 1 88 ? 30.365 0.235 -30.591 1.00 46.47 88 PHE A O 1
ATOM 696 N N . TYR A 1 89 ? 28.234 0.287 -29.907 1.00 48.00 89 TYR A N 1
ATOM 697 C CA . TYR A 1 89 ? 27.880 1.468 -30.716 1.00 48.00 89 TYR A CA 1
ATOM 698 C C . TYR A 1 89 ? 28.313 2.809 -30.088 1.00 48.00 89 TYR A C 1
ATOM 700 O O . TYR A 1 89 ? 28.354 3.820 -30.786 1.00 48.00 89 TYR A O 1
ATOM 708 N N . GLY A 1 90 ? 28.656 2.829 -28.794 1.00 48.44 90 GLY A N 1
ATOM 709 C CA . GLY A 1 90 ? 29.172 4.007 -28.083 1.00 48.44 90 GLY A CA 1
ATOM 710 C C . GLY A 1 90 ? 30.702 4.139 -28.051 1.00 48.44 90 GLY A C 1
ATOM 711 O O . GLY A 1 90 ? 31.202 5.178 -27.627 1.00 48.44 90 GLY A O 1
ATOM 712 N N . MET A 1 91 ? 31.457 3.131 -28.508 1.00 42.12 91 MET A N 1
ATOM 713 C CA . MET A 1 91 ? 32.930 3.126 -28.509 1.00 42.12 91 MET A CA 1
ATOM 714 C C . MET A 1 91 ? 33.522 3.457 -29.894 1.00 42.12 91 MET A C 1
ATOM 716 O O . MET A 1 91 ? 34.430 2.783 -30.364 1.00 42.12 91 MET A O 1
ATOM 720 N N . PHE A 1 92 ? 33.025 4.502 -30.558 1.00 41.25 92 PHE A N 1
ATOM 721 C CA . PHE A 1 92 ? 33.791 5.205 -31.597 1.00 41.25 92 PHE A CA 1
ATOM 722 C C . PHE A 1 92 ? 33.507 6.714 -31.571 1.00 41.25 92 PHE A C 1
ATOM 724 O O . PHE A 1 92 ? 32.813 7.235 -32.445 1.00 41.25 92 PHE A O 1
ATOM 731 N N . PRO A 1 93 ? 34.087 7.473 -30.630 1.00 43.25 93 PRO A N 1
ATOM 732 C CA . PRO A 1 93 ? 34.551 8.808 -30.936 1.00 43.25 93 PRO A CA 1
ATOM 733 C C . PRO A 1 93 ? 36.030 8.720 -31.353 1.00 43.25 93 PRO A C 1
ATOM 735 O O . PRO A 1 93 ? 36.836 8.076 -30.689 1.00 43.25 93 PRO A O 1
ATOM 738 N N . CYS A 1 94 ? 36.383 9.413 -32.436 1.00 39.59 94 CYS A N 1
ATOM 739 C CA . CYS A 1 94 ? 37.759 9.749 -32.827 1.00 39.59 94 CYS A CA 1
ATOM 740 C C . CYS A 1 94 ? 38.582 8.680 -33.575 1.00 39.59 94 CYS A C 1
ATOM 742 O O . CYS A 1 94 ? 39.602 8.254 -33.065 1.00 39.59 94 CYS A O 1
ATOM 744 N N . VAL A 1 95 ? 38.235 8.352 -34.825 1.00 48.03 95 VAL A N 1
ATOM 745 C CA . VAL A 1 95 ? 39.177 8.365 -35.973 1.00 48.03 95 VAL A CA 1
ATOM 746 C C . VAL A 1 95 ? 38.336 8.541 -37.248 1.00 48.03 95 VAL A C 1
ATOM 748 O O . VAL A 1 95 ? 37.297 7.907 -37.387 1.00 48.03 95 VAL A O 1
ATOM 751 N N . ALA A 1 96 ? 38.819 9.378 -38.172 1.00 43.00 96 ALA A N 1
ATOM 752 C CA . ALA A 1 96 ? 38.294 9.668 -39.514 1.00 43.00 96 ALA A CA 1
ATOM 753 C C . ALA A 1 96 ? 37.282 10.825 -39.642 1.00 43.00 96 ALA A C 1
ATOM 755 O O . ALA A 1 96 ? 36.114 10.635 -39.980 1.00 43.00 96 ALA A O 1
ATOM 756 N N . ARG A 1 97 ? 37.791 12.059 -39.533 1.00 33.16 97 ARG A N 1
ATOM 757 C CA . ARG A 1 97 ? 37.599 13.073 -40.585 1.00 33.16 97 ARG A CA 1
ATOM 758 C C . ARG A 1 97 ? 38.696 14.140 -40.515 1.00 33.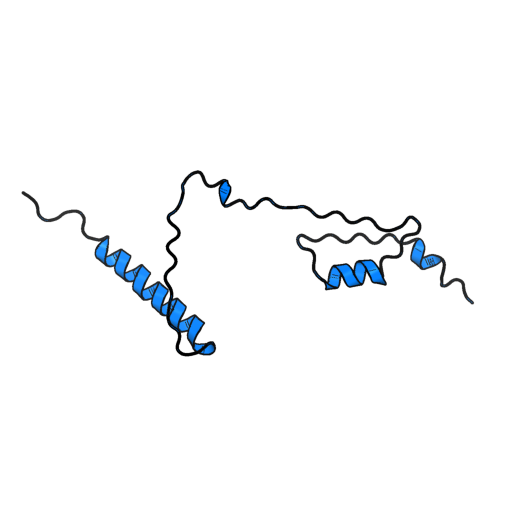16 97 ARG A C 1
ATOM 760 O O . ARG A 1 97 ? 38.884 14.722 -39.454 1.00 33.16 97 ARG A O 1
ATOM 767 N N . SER A 1 98 ? 39.323 14.333 -41.684 1.00 35.75 98 SER A N 1
ATOM 768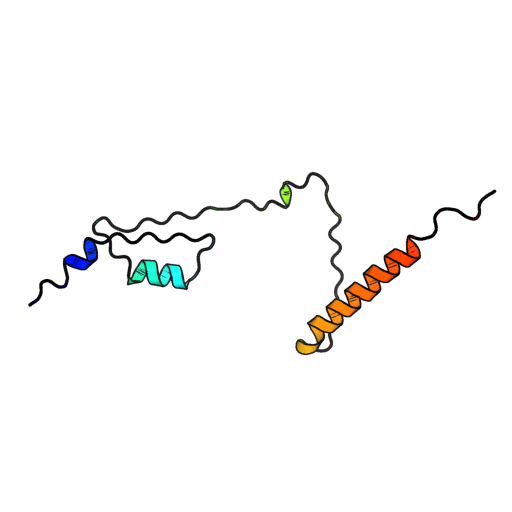 C CA . SER A 1 98 ? 40.308 15.347 -42.120 1.00 35.75 98 SER A CA 1
ATOM 769 C C . SER A 1 98 ? 41.631 15.424 -41.371 1.00 35.75 98 SER A C 1
ATOM 771 O O . SER A 1 98 ? 41.629 15.932 -40.232 1.00 35.75 98 SER A O 1
#